Protein AF-A0A3C2E316-F1 (afdb_monomer_lite)

Secondary structure (DSSP, 8-state):
-HHHHTT-SEEEEEEETTTHHHHHHHHHHH-TTSEEEEEEE-PPPGGGSHHHHHHHHHHHHHHHHHHHHHHHS-----

pLDDT: mean 81.18, std 13.95, range [40.28, 96.69]

Radius of gyration: 16.72 Å; chains: 1; bounding box: 42×32×34 Å

Foldseek 3Di:
DVCVVVPAQEDEDEDAPVCQVVVVVVVCVVCVRHHYHYDHDYDDDLPPDPVSVVVVVVVVVVVVVVVVVVVVPDDDDD

Sequence (78 aa):
AWVAEHGFDRVLIVTNDYHLPRSLLEMRAQMPDVELIAYPVVSPRPWTNAQSTRRWVLEYLKFTAVWTRHRFDEPEHI

Structure (mmCIF, N/CA/C/O backbone):
data_AF-A0A3C2E316-F1
#
_entry.id   AF-A0A3C2E316-F1
#
loop_
_atom_site.group_PDB
_atom_site.id
_atom_site.type_symbol
_atom_site.label_atom_id
_atom_site.label_alt_id
_atom_site.label_comp_id
_atom_site.label_asym_id
_atom_site.label_entity_id
_atom_site.label_seq_id
_atom_site.pdbx_PDB_ins_code
_atom_site.Cartn_x
_atom_site.Cartn_y
_atom_site.Cartn_z
_atom_site.occupancy
_atom_site.B_iso_or_equiv
_atom_site.auth_seq_id
_atom_site.auth_comp_id
_atom_site.auth_asym_id
_atom_site.auth_atom_id
_atom_site.pdbx_PDB_model_num
ATOM 1 N N . ALA A 1 1 ? -14.598 3.614 10.352 1.00 76.88 1 ALA A N 1
ATOM 2 C CA . ALA A 1 1 ? -13.916 3.520 9.045 1.00 76.88 1 ALA A CA 1
ATOM 3 C C . ALA A 1 1 ? -14.996 3.630 7.989 1.00 76.88 1 ALA A C 1
ATOM 5 O O . ALA A 1 1 ? -15.947 2.859 8.060 1.00 76.88 1 ALA A O 1
ATOM 6 N N . TRP A 1 2 ? -14.855 4.558 7.037 1.00 88.69 2 TRP A N 1
ATOM 7 C CA . TRP A 1 2 ? -15.903 4.909 6.065 1.00 88.69 2 TRP A CA 1
ATOM 8 C C . TRP A 1 2 ? -16.557 3.689 5.398 1.00 88.69 2 TRP A C 1
ATOM 10 O O . TRP A 1 2 ? -17.771 3.632 5.251 1.00 88.69 2 TRP A O 1
ATOM 20 N N . VAL A 1 3 ? -15.750 2.678 5.071 1.00 89.88 3 VAL A N 1
ATOM 21 C CA . VAL A 1 3 ? -16.191 1.411 4.470 1.00 89.88 3 VAL A CA 1
ATOM 22 C C . VAL A 1 3 ? -17.245 0.697 5.328 1.00 89.88 3 VAL A C 1
ATOM 24 O O . VAL A 1 3 ? -18.301 0.331 4.820 1.00 89.88 3 VAL A O 1
ATOM 27 N N . ALA A 1 4 ? -16.988 0.557 6.631 1.00 86.12 4 ALA A N 1
ATOM 28 C CA . ALA A 1 4 ? -17.907 -0.087 7.567 1.00 86.12 4 ALA A CA 1
ATOM 29 C C . ALA A 1 4 ? 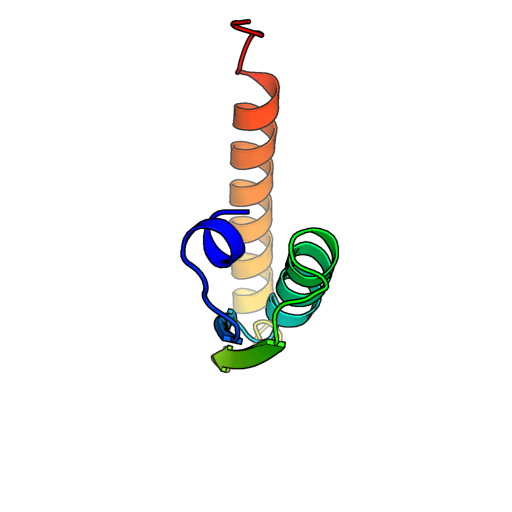-19.164 0.763 7.813 1.00 86.12 4 ALA A C 1
ATOM 31 O O . ALA A 1 4 ? -20.263 0.230 7.913 1.00 86.12 4 ALA A O 1
ATOM 32 N N . GLU A 1 5 ? -19.020 2.092 7.852 1.00 88.56 5 GLU A N 1
ATOM 33 C CA . GLU A 1 5 ? -20.143 3.029 8.030 1.00 88.56 5 GLU A CA 1
ATOM 34 C C . GLU A 1 5 ? -21.152 2.971 6.874 1.00 88.56 5 GLU A C 1
ATOM 36 O O . GLU A 1 5 ? -22.334 3.233 7.074 1.00 88.56 5 GLU A O 1
ATOM 41 N N . HIS A 1 6 ? -20.697 2.592 5.679 1.00 91.38 6 HIS A N 1
ATOM 42 C CA . HIS A 1 6 ? -21.538 2.445 4.491 1.00 91.38 6 HIS A CA 1
ATOM 43 C C . HIS A 1 6 ? -21.965 0.991 4.232 1.00 91.38 6 HIS A C 1
ATOM 45 O O . HIS A 1 6 ? -22.607 0.719 3.220 1.00 91.38 6 HIS A O 1
ATOM 51 N N . GLY A 1 7 ? -21.633 0.058 5.134 1.00 90.69 7 GLY A N 1
ATOM 52 C CA . GLY A 1 7 ? -22.033 -1.347 5.028 1.00 90.69 7 GLY A CA 1
ATOM 53 C C . GLY A 1 7 ? -21.375 -2.099 3.870 1.00 90.69 7 GLY A C 1
ATOM 54 O O . GLY A 1 7 ? -21.993 -2.987 3.290 1.00 90.69 7 GLY A O 1
ATOM 55 N N . PHE A 1 8 ? -20.150 -1.730 3.485 1.00 93.56 8 PHE A N 1
ATOM 56 C CA . PHE A 1 8 ? -19.400 -2.477 2.478 1.00 93.56 8 PHE A CA 1
ATOM 57 C C . PHE A 1 8 ? -18.638 -3.635 3.119 1.00 93.56 8 PHE A C 1
ATOM 59 O O . PHE A 1 8 ? -17.727 -3.423 3.916 1.00 93.56 8 PHE A O 1
ATOM 66 N N . ASP A 1 9 ? -18.940 -4.854 2.682 1.00 93.31 9 ASP A N 1
ATOM 67 C CA . ASP A 1 9 ? -18.270 -6.057 3.189 1.00 93.31 9 ASP A CA 1
ATOM 68 C C . ASP A 1 9 ? -16.940 -6.343 2.477 1.00 93.31 9 ASP A C 1
ATOM 70 O O . ASP A 1 9 ? -16.108 -7.100 2.975 1.00 93.31 9 ASP A O 1
ATOM 74 N N . ARG A 1 10 ? -16.734 -5.767 1.281 1.00 95.00 10 ARG A N 1
ATOM 75 C CA . ARG A 1 10 ? -15.580 -6.055 0.417 1.00 95.00 10 ARG A CA 1
ATOM 76 C C . ARG A 1 10 ? -15.085 -4.815 -0.306 1.00 95.00 10 ARG A C 1
ATOM 78 O O . ARG A 1 10 ? -15.886 -4.046 -0.835 1.00 95.00 10 ARG A O 1
ATOM 85 N N . VAL A 1 11 ? -13.766 -4.658 -0.398 1.00 94.50 11 VAL A N 1
ATOM 86 C CA . VAL A 1 11 ? -13.134 -3.514 -1.068 1.00 94.50 11 VAL A CA 1
ATOM 87 C C . VAL A 1 11 ? -11.958 -3.971 -1.922 1.00 94.50 11 VAL A C 1
ATOM 89 O O . VAL A 1 11 ? -11.100 -4.732 -1.474 1.00 94.50 11 VAL A O 1
ATOM 92 N N . LEU A 1 12 ? -11.896 -3.474 -3.160 1.00 95.94 12 LEU A N 1
ATOM 93 C CA . LEU A 1 12 ? -10.735 -3.654 -4.027 1.00 95.94 12 LEU A CA 1
ATOM 94 C C . LEU A 1 12 ?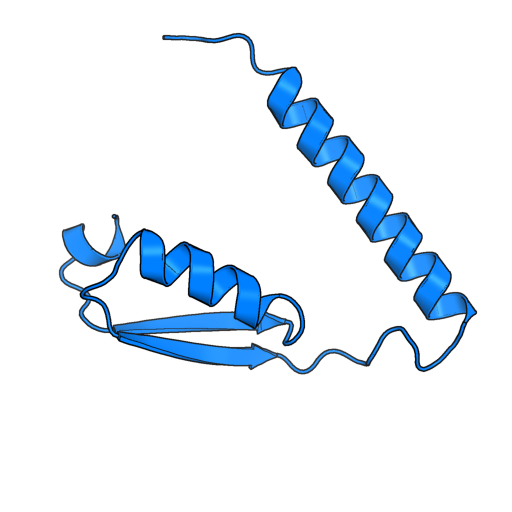 -9.675 -2.599 -3.719 1.00 95.94 12 LEU A C 1
ATOM 96 O O . LEU A 1 12 ? -9.940 -1.399 -3.780 1.00 95.94 12 LEU A O 1
ATOM 100 N N . ILE A 1 13 ? -8.453 -3.053 -3.459 1.00 94.62 13 ILE A N 1
ATOM 101 C CA . ILE A 1 13 ? -7.296 -2.188 -3.256 1.00 94.62 13 ILE A CA 1
ATOM 102 C C . ILE A 1 13 ? -6.478 -2.174 -4.540 1.00 94.62 13 ILE A C 1
ATOM 104 O O . ILE A 1 13 ? -5.711 -3.098 -4.818 1.00 94.62 13 ILE A O 1
ATOM 108 N N . VAL A 1 14 ? -6.664 -1.110 -5.320 1.00 94.12 14 VAL A N 1
ATOM 109 C CA . VAL A 1 14 ? -5.967 -0.877 -6.587 1.00 94.12 14 VAL A CA 1
ATOM 110 C C . VAL A 1 14 ? -4.829 0.104 -6.348 1.00 94.12 14 VAL A C 1
ATOM 112 O O . VAL A 1 14 ? -5.053 1.285 -6.095 1.00 94.12 14 VAL A O 1
ATOM 115 N N . THR A 1 15 ? -3.593 -0.374 -6.417 1.00 88.06 15 THR A N 1
ATOM 116 C CA . THR A 1 15 ? -2.402 0.484 -6.371 1.00 88.06 15 THR A CA 1
ATOM 117 C C . THR A 1 15 ? -1.227 -0.220 -7.037 1.00 88.06 15 THR A C 1
ATOM 119 O O . THR A 1 15 ? -1.327 -1.386 -7.423 1.00 88.06 15 THR A O 1
ATOM 122 N N . ASN A 1 16 ? -0.108 0.484 -7.182 1.00 86.94 16 ASN A N 1
ATOM 123 C CA . ASN A 1 16 ? 1.123 -0.111 -7.678 1.00 86.94 16 ASN A CA 1
ATOM 124 C C . ASN A 1 16 ? 1.538 -1.320 -6.834 1.00 86.94 16 ASN A C 1
ATOM 126 O O . ASN A 1 16 ? 1.480 -1.289 -5.601 1.00 86.94 16 ASN A O 1
ATOM 130 N N . ASP A 1 17 ? 2.012 -2.359 -7.519 1.00 86.00 17 ASP A N 1
ATOM 131 C CA . ASP A 1 17 ? 2.460 -3.625 -6.935 1.00 86.00 17 ASP A CA 1
ATOM 132 C C . ASP A 1 17 ? 3.422 -3.459 -5.744 1.00 86.00 17 ASP A C 1
ATOM 134 O O . ASP A 1 17 ? 3.297 -4.170 -4.750 1.00 86.00 17 ASP A O 1
ATOM 138 N N . TYR A 1 18 ? 4.328 -2.480 -5.790 1.00 83.19 18 TYR A N 1
ATOM 139 C CA . TYR A 1 18 ? 5.290 -2.221 -4.716 1.00 83.19 18 TYR A CA 1
ATOM 140 C C . TYR A 1 18 ? 4.695 -1.508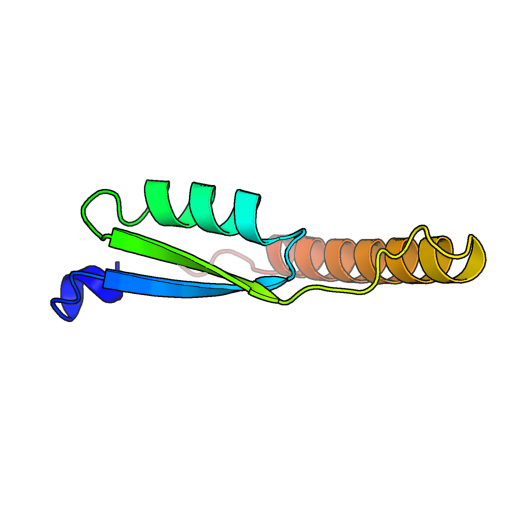 -3.486 1.00 83.19 18 TYR A C 1
ATOM 142 O O . TYR A 1 18 ? 5.257 -1.604 -2.395 1.00 83.19 18 TYR A O 1
ATOM 150 N N . HIS A 1 19 ? 3.569 -0.802 -3.626 1.00 90.81 19 HIS A N 1
ATOM 151 C CA . HIS A 1 19 ? 2.867 -0.165 -2.504 1.00 90.81 19 HIS A CA 1
ATOM 152 C C . HIS A 1 19 ? 1.813 -1.076 -1.877 1.00 90.81 19 HIS A C 1
ATOM 154 O O . HIS A 1 19 ? 1.513 -0.948 -0.688 1.00 90.81 19 HIS A O 1
ATOM 160 N N . LEU A 1 20 ? 1.278 -2.010 -2.661 1.00 91.19 20 LEU A N 1
ATOM 161 C CA . LEU A 1 20 ? 0.145 -2.838 -2.276 1.00 91.19 20 LEU A CA 1
ATOM 162 C C . LEU A 1 20 ? 0.347 -3.608 -0.955 1.00 91.19 20 LEU A C 1
ATOM 164 O O . LEU A 1 20 ? -0.568 -3.567 -0.134 1.00 91.19 20 LEU A O 1
ATOM 168 N N . PRO A 1 21 ? 1.510 -4.232 -0.658 1.00 92.31 21 PRO A N 1
ATOM 169 C CA . PRO A 1 21 ? 1.705 -4.932 0.614 1.00 92.31 21 PRO A CA 1
ATOM 170 C C . PRO A 1 21 ? 1.556 -4.018 1.834 1.00 92.31 21 PRO A C 1
ATOM 172 O O . PRO A 1 21 ? 0.915 -4.393 2.814 1.00 92.31 21 PRO A O 1
ATOM 175 N N . ARG A 1 22 ? 2.109 -2.799 1.762 1.00 92.56 22 ARG A N 1
ATOM 176 C CA . ARG A 1 22 ? 1.987 -1.808 2.836 1.00 92.56 22 ARG A CA 1
ATOM 177 C C . ARG A 1 22 ? 0.543 -1.334 2.962 1.00 92.56 22 ARG A C 1
ATOM 179 O O . ARG A 1 22 ? 0.008 -1.340 4.062 1.00 92.56 22 ARG A O 1
ATOM 186 N N . SER A 1 23 ? -0.089 -0.952 1.852 1.00 94.44 23 SER A N 1
ATOM 187 C CA . SER A 1 23 ? -1.480 -0.487 1.854 1.00 94.44 23 SER A CA 1
ATOM 188 C C . SER A 1 23 ? -2.427 -1.528 2.449 1.00 94.44 23 SER A C 1
ATOM 190 O O . SER A 1 23 ? -3.261 -1.181 3.278 1.00 94.44 23 SER A O 1
ATOM 192 N N . LEU A 1 24 ? -2.259 -2.806 2.096 1.00 95.75 24 LEU A N 1
ATOM 193 C CA . LEU A 1 24 ? -3.057 -3.897 2.655 1.00 95.75 24 LEU A CA 1
ATOM 194 C C . LEU A 1 24 ? -2.852 -4.056 4.163 1.00 95.75 24 LEU A C 1
ATOM 196 O O . LEU A 1 24 ? -3.821 -4.314 4.868 1.00 95.75 24 LEU A O 1
ATOM 200 N N . LEU A 1 25 ? -1.623 -3.910 4.667 1.00 94.88 25 LEU A N 1
ATOM 201 C CA . LEU A 1 25 ? -1.346 -4.003 6.102 1.00 94.88 25 LEU A CA 1
ATOM 202 C C . LEU A 1 25 ? -2.057 -2.889 6.884 1.00 94.88 25 LEU A C 1
ATOM 204 O O . LEU A 1 25 ? -2.753 -3.169 7.857 1.00 94.88 25 LEU A O 1
ATOM 208 N N . GLU A 1 26 ? -1.919 -1.648 6.421 1.00 95.69 26 GLU A N 1
ATOM 209 C CA . GLU A 1 26 ? -2.561 -0.477 7.030 1.00 95.69 26 GLU A CA 1
ATOM 210 C C . GLU A 1 26 ? -4.090 -0.593 6.980 1.00 95.69 26 GLU A C 1
ATOM 212 O O . GLU A 1 26 ? -4.781 -0.326 7.961 1.00 95.69 26 GLU A O 1
ATOM 217 N N . MET A 1 27 ? -4.634 -1.048 5.847 1.00 94.12 27 MET A N 1
ATOM 218 C CA . MET A 1 27 ? -6.075 -1.224 5.686 1.00 94.12 27 MET A CA 1
ATOM 219 C C . MET A 1 27 ? -6.604 -2.357 6.561 1.00 94.12 27 MET A C 1
ATOM 221 O O . MET A 1 27 ? -7.601 -2.153 7.239 1.00 94.12 27 MET A O 1
ATOM 225 N N . ARG A 1 28 ? -5.921 -3.504 6.658 1.00 93.88 28 ARG A N 1
ATOM 226 C CA . ARG A 1 28 ? -6.327 -4.571 7.592 1.00 93.88 28 ARG A CA 1
ATOM 227 C C . ARG A 1 28 ? -6.357 -4.096 9.041 1.00 93.88 28 ARG A C 1
ATOM 229 O O . ARG A 1 28 ? -7.241 -4.506 9.781 1.00 93.88 28 ARG A O 1
ATOM 236 N N . ALA A 1 29 ? -5.422 -3.233 9.441 1.00 92.81 29 ALA A N 1
ATOM 237 C CA . ALA A 1 29 ? -5.409 -2.675 10.790 1.00 92.81 29 ALA A CA 1
ATOM 238 C C . ALA A 1 29 ? -6.613 -1.751 11.062 1.00 92.81 29 ALA A C 1
ATOM 240 O O . ALA A 1 29 ? -7.097 -1.704 12.189 1.00 92.81 29 ALA A O 1
ATOM 241 N N . GLN A 1 30 ? -7.112 -1.034 10.048 1.00 92.75 30 GLN A N 1
ATOM 242 C CA . GLN A 1 30 ? -8.250 -0.113 10.189 1.00 92.75 30 GLN A CA 1
ATOM 243 C C . GLN A 1 30 ? -9.625 -0.748 9.935 1.00 92.75 30 GLN A C 1
ATOM 245 O O . GLN A 1 30 ? -10.631 -0.239 10.429 1.00 92.75 30 GLN A O 1
ATOM 250 N N . MET A 1 31 ? -9.689 -1.811 9.135 1.00 92.38 31 MET A N 1
ATOM 251 C CA . MET A 1 31 ? -10.926 -2.504 8.762 1.00 92.38 31 MET A CA 1
ATOM 252 C C . MET A 1 31 ? -10.719 -4.031 8.785 1.00 92.38 31 MET A C 1
ATOM 254 O O . MET A 1 31 ? -10.669 -4.662 7.730 1.00 92.38 31 MET A O 1
ATOM 258 N N . PRO A 1 32 ? -10.566 -4.636 9.980 1.00 91.75 32 PRO A N 1
ATOM 259 C CA . PRO A 1 32 ? -10.258 -6.062 10.117 1.00 91.75 32 PRO A CA 1
ATOM 260 C C . PRO A 1 32 ? -11.382 -6.985 9.624 1.00 91.75 32 PRO A C 1
ATOM 262 O O . PRO A 1 32 ? -11.095 -8.089 9.169 1.00 91.75 32 PRO A O 1
ATOM 265 N N . ASP A 1 33 ? -12.634 -6.524 9.676 1.00 92.88 33 ASP A N 1
ATOM 266 C CA . ASP A 1 33 ? -13.821 -7.314 9.321 1.00 92.88 33 ASP A CA 1
ATOM 267 C C . ASP A 1 33 ? -14.218 -7.199 7.836 1.00 92.88 33 ASP A C 1
ATOM 269 O O . ASP A 1 33 ? -15.182 -7.821 7.398 1.00 92.88 33 ASP A O 1
ATOM 273 N N . VAL A 1 34 ? -13.483 -6.406 7.048 1.00 94.56 34 VAL A N 1
ATOM 274 C CA . VAL A 1 34 ? -13.751 -6.179 5.620 1.00 94.56 34 VAL A CA 1
ATOM 275 C C . VAL A 1 34 ? -12.850 -7.071 4.768 1.00 94.56 34 VAL A C 1
ATOM 277 O O . VAL A 1 34 ? -11.634 -7.132 4.966 1.00 94.56 34 VAL A O 1
ATOM 280 N N . GLU A 1 35 ? -13.414 -7.716 3.746 1.00 95.81 35 GLU A N 1
ATOM 281 C CA . GLU A 1 35 ? -12.633 -8.479 2.773 1.00 95.81 35 GLU A CA 1
ATOM 282 C C . GLU A 1 35 ? -11.851 -7.532 1.847 1.00 95.81 35 GLU A C 1
ATOM 284 O O . GLU A 1 35 ? -12.415 -6.823 1.007 1.00 95.81 35 GLU A O 1
ATOM 289 N N . LEU A 1 36 ? -10.525 -7.528 1.979 1.00 96.38 36 LEU A N 1
ATOM 290 C CA . LEU A 1 36 ? -9.642 -6.732 1.128 1.00 96.38 36 LEU A CA 1
ATOM 291 C C . LEU A 1 36 ? -9.146 -7.553 -0.064 1.00 96.38 36 LEU A C 1
ATOM 293 O O . LEU A 1 36 ? -8.357 -8.488 0.096 1.00 96.38 36 LEU A O 1
ATOM 297 N N . ILE A 1 37 ? -9.558 -7.154 -1.266 1.00 96.69 37 ILE A N 1
ATOM 298 C CA . ILE A 1 37 ? -9.180 -7.796 -2.526 1.00 96.69 37 ILE A CA 1
ATOM 299 C C . ILE A 1 37 ? -8.023 -7.014 -3.151 1.00 96.69 37 ILE A C 1
ATOM 301 O O . ILE A 1 37 ? -8.163 -5.860 -3.553 1.00 96.69 37 ILE A O 1
ATOM 305 N N . ALA A 1 38 ? -6.859 -7.648 -3.233 1.00 95.81 38 ALA A N 1
ATOM 306 C CA . ALA A 1 38 ? -5.644 -7.053 -3.773 1.00 95.81 38 ALA A CA 1
ATOM 307 C C . ALA A 1 38 ? -5.695 -6.975 -5.310 1.00 95.81 38 ALA A C 1
ATOM 309 O O . ALA A 1 38 ? -5.826 -8.003 -5.972 1.00 95.81 38 ALA A O 1
ATOM 310 N N . TYR A 1 39 ? -5.530 -5.777 -5.880 1.00 95.81 39 TYR A N 1
ATOM 311 C CA . TYR A 1 39 ? -5.461 -5.571 -7.328 1.00 95.81 39 TYR A CA 1
ATOM 312 C C . TYR A 1 39 ? -4.188 -4.789 -7.705 1.00 95.81 39 TYR A C 1
ATOM 314 O O . TYR A 1 39 ? -4.202 -3.556 -7.786 1.00 95.81 39 TYR A O 1
ATOM 322 N N . PRO A 1 40 ? -3.048 -5.482 -7.892 1.00 91.31 40 PRO A N 1
ATOM 323 C CA . PRO A 1 40 ? -1.784 -4.832 -8.212 1.00 91.31 40 PRO A CA 1
ATOM 324 C C . PRO A 1 40 ? -1.784 -4.282 -9.638 1.00 91.31 40 PRO A C 1
ATOM 326 O O . PRO A 1 40 ? -1.980 -5.014 -10.608 1.00 91.31 40 PRO A O 1
ATOM 329 N N . VAL A 1 41 ? -1.467 -2.998 -9.773 1.00 89.44 41 VAL A N 1
ATOM 330 C CA . VAL A 1 41 ? -1.068 -2.405 -11.049 1.00 89.44 41 VAL A CA 1
ATOM 331 C C . VAL A 1 41 ? 0.423 -2.670 -11.224 1.00 89.44 41 VAL A C 1
ATOM 333 O O . VAL A 1 41 ? 1.247 -2.167 -10.458 1.00 89.44 41 VAL A O 1
ATOM 336 N N . VAL A 1 42 ? 0.770 -3.509 -12.202 1.00 83.56 42 VAL A N 1
ATOM 337 C CA . VAL A 1 42 ? 2.168 -3.852 -12.487 1.00 83.56 42 VAL A CA 1
ATOM 338 C C . VAL A 1 42 ? 2.880 -2.604 -12.984 1.00 83.56 42 VAL A C 1
ATOM 340 O O . VAL A 1 42 ? 2.589 -2.097 -14.068 1.00 83.56 42 VAL A O 1
ATOM 343 N N . SER A 1 43 ? 3.831 -2.123 -12.193 1.00 71.62 43 SER A N 1
ATOM 344 C CA . SER A 1 43 ? 4.716 -1.048 -12.610 1.00 71.62 43 SER A CA 1
ATOM 345 C C . SER A 1 43 ? 5.983 -1.618 -13.247 1.00 71.62 43 SER A C 1
ATOM 347 O O . SER A 1 43 ? 6.493 -2.653 -12.803 1.00 71.62 43 SER A O 1
ATOM 349 N N . PRO A 1 44 ? 6.557 -0.950 -14.266 1.00 67.25 44 PRO A N 1
ATOM 350 C CA . PRO A 1 44 ? 7.895 -1.280 -14.721 1.00 67.25 44 PRO A CA 1
ATOM 351 C C . PRO A 1 44 ? 8.841 -1.160 -13.531 1.00 67.25 44 PRO A C 1
ATOM 353 O O . PRO A 1 44 ? 8.946 -0.106 -12.903 1.00 67.25 44 PRO A O 1
ATOM 356 N N . ARG A 1 45 ? 9.532 -2.255 -13.220 1.00 62.91 45 ARG A N 1
ATOM 357 C CA . ARG A 1 45 ? 10.531 -2.298 -12.155 1.00 62.91 45 ARG A CA 1
ATOM 358 C C . ARG A 1 45 ? 11.535 -1.152 -12.365 1.00 62.91 45 ARG A C 1
ATOM 360 O O . ARG A 1 45 ? 12.235 -1.157 -13.387 1.00 62.91 45 ARG A O 1
ATOM 367 N N . PRO A 1 46 ? 11.664 -0.190 -11.429 1.00 57.50 46 PRO A N 1
ATOM 368 C CA . PRO A 1 46 ? 12.537 0.969 -11.617 1.00 57.50 46 PRO A CA 1
ATOM 369 C C . PRO A 1 46 ? 14.023 0.583 -11.682 1.00 57.50 46 PRO A C 1
ATOM 371 O O . PRO A 1 46 ? 14.843 1.395 -12.101 1.00 57.50 46 PRO A O 1
ATOM 374 N N . TRP A 1 47 ? 14.378 -0.655 -11.317 1.00 58.38 47 TRP A N 1
ATOM 375 C CA . TRP A 1 47 ? 15.736 -1.211 -11.359 1.00 58.38 47 TRP A CA 1
ATOM 376 C C . TRP A 1 47 ? 16.159 -1.802 -12.710 1.00 58.38 47 TRP A C 1
ATOM 378 O O . TRP A 1 47 ? 17.236 -2.378 -12.819 1.00 58.38 47 TRP A O 1
ATOM 388 N N . THR A 1 48 ? 15.340 -1.670 -13.753 1.00 63.38 48 THR A N 1
ATOM 389 C CA . THR A 1 48 ? 15.709 -2.115 -15.110 1.00 63.38 48 THR A CA 1
ATOM 390 C C . THR A 1 48 ? 16.777 -1.229 -15.765 1.00 63.38 48 THR A C 1
ATOM 392 O O . THR A 1 48 ? 17.459 -1.672 -16.684 1.00 63.38 48 THR A O 1
ATOM 395 N N . ASN A 1 49 ? 16.972 0.003 -15.278 1.00 62.28 49 ASN A N 1
ATOM 396 C CA . ASN A 1 49 ? 18.012 0.929 -15.727 1.00 62.28 49 ASN A CA 1
ATOM 397 C C . ASN A 1 49 ? 18.458 1.825 -14.558 1.00 62.28 49 ASN A C 1
ATOM 399 O O . ASN A 1 49 ? 17.627 2.496 -13.946 1.00 62.28 49 ASN A O 1
ATOM 403 N N . ALA A 1 50 ? 19.768 1.891 -14.291 1.00 68.12 50 ALA A N 1
ATOM 404 C CA . ALA A 1 50 ? 20.350 2.662 -13.188 1.00 68.12 50 ALA A CA 1
ATOM 405 C C . ALA A 1 50 ? 19.977 4.161 -13.204 1.00 68.12 50 ALA A C 1
ATOM 407 O O . ALA A 1 50 ? 19.808 4.768 -12.143 1.00 68.12 50 ALA A O 1
ATOM 408 N N . GLN A 1 51 ? 19.789 4.771 -14.384 1.00 72.94 51 GLN A N 1
ATOM 409 C CA . GLN A 1 51 ? 19.299 6.153 -14.472 1.00 72.94 51 GLN A CA 1
ATOM 410 C C . GLN A 1 51 ? 17.851 6.285 -13.995 1.00 72.94 51 GLN A C 1
ATOM 412 O O . GLN A 1 51 ? 17.533 7.228 -13.267 1.00 72.94 51 GLN A O 1
ATOM 417 N N . SER A 1 52 ? 16.980 5.362 -14.404 1.00 67.38 52 SER A N 1
ATOM 418 C CA . SER A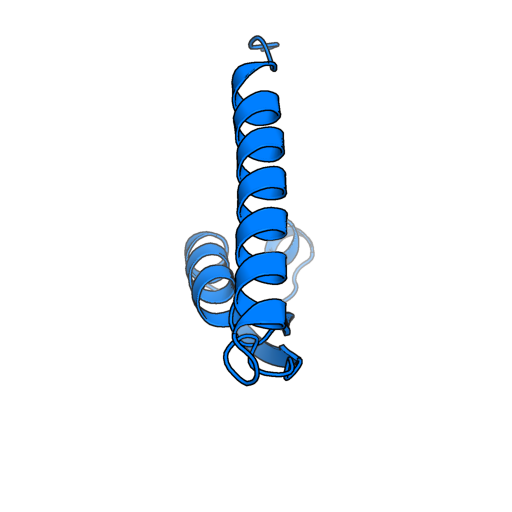 1 52 ? 15.564 5.361 -14.029 1.00 67.38 52 SER A CA 1
ATOM 419 C C . SER A 1 52 ? 15.396 5.097 -12.535 1.00 67.38 52 SER A C 1
ATOM 421 O O . SER A 1 52 ? 14.610 5.784 -11.887 1.00 67.38 52 SER A O 1
ATOM 423 N N . THR A 1 53 ? 16.209 4.201 -11.960 1.00 69.62 53 THR A N 1
ATOM 424 C CA . THR A 1 53 ? 16.233 3.940 -10.512 1.00 69.62 53 THR A CA 1
ATOM 425 C C . THR A 1 53 ? 16.611 5.189 -9.734 1.00 69.62 53 THR A C 1
ATOM 427 O O . THR A 1 53 ? 15.912 5.570 -8.801 1.00 69.62 53 THR A O 1
ATOM 430 N N . ARG A 1 54 ? 17.689 5.873 -10.141 1.00 74.69 54 ARG A N 1
ATOM 431 C CA . ARG A 1 54 ? 18.144 7.096 -9.473 1.00 74.69 54 ARG A CA 1
ATOM 432 C C . ARG A 1 54 ? 17.091 8.200 -9.538 1.00 74.69 54 ARG A C 1
ATOM 434 O O . ARG A 1 54 ? 16.856 8.854 -8.529 1.00 74.69 54 ARG A O 1
ATOM 441 N N . ARG A 1 55 ? 16.448 8.406 -10.694 1.00 78.06 55 ARG A N 1
ATOM 442 C CA . ARG A 1 55 ? 15.364 9.397 -10.819 1.00 78.06 55 ARG A CA 1
ATOM 443 C C . ARG A 1 55 ? 14.187 9.040 -9.920 1.00 78.06 55 ARG A C 1
ATOM 445 O O . ARG A 1 55 ? 13.736 9.896 -9.174 1.00 78.06 55 ARG A O 1
ATOM 452 N N . TRP A 1 56 ? 13.746 7.785 -9.937 1.00 79.00 56 TRP A N 1
ATOM 453 C CA . TRP A 1 56 ? 12.631 7.322 -9.114 1.00 79.00 56 TRP A CA 1
ATOM 454 C C . TRP A 1 56 ? 12.910 7.480 -7.612 1.00 79.00 56 TRP A C 1
ATOM 456 O O . TRP A 1 56 ? 12.078 8.027 -6.898 1.00 79.00 56 TRP A O 1
ATOM 466 N N 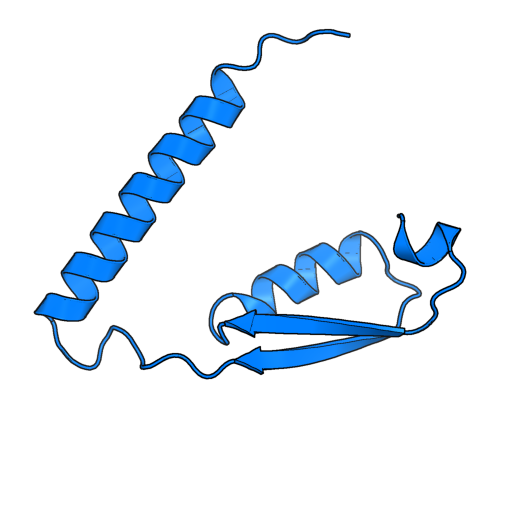. VAL A 1 57 ? 14.109 7.110 -7.145 1.00 78.19 57 VAL A N 1
ATOM 467 C CA . VAL A 1 57 ? 14.532 7.314 -5.747 1.00 78.19 57 VAL A CA 1
ATOM 468 C C . VAL A 1 57 ? 14.556 8.799 -5.385 1.00 78.19 57 VAL A C 1
ATOM 470 O O . VAL A 1 57 ? 14.073 9.171 -4.322 1.00 78.19 57 VAL A O 1
ATOM 473 N N . LEU A 1 58 ? 15.081 9.665 -6.257 1.00 84.44 58 LEU A N 1
ATOM 474 C CA . LEU A 1 58 ? 15.120 11.106 -5.995 1.00 84.44 58 LEU A CA 1
ATOM 475 C C . LEU A 1 58 ?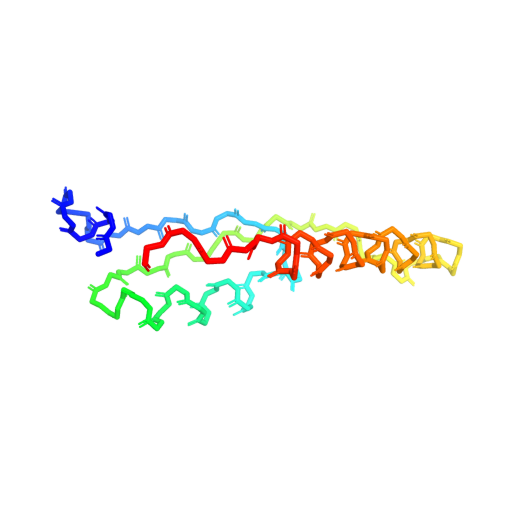 13.718 11.719 -5.928 1.00 84.44 58 LEU A C 1
ATOM 477 O O . LEU A 1 58 ? 13.453 12.507 -5.025 1.00 84.44 58 LEU A O 1
ATOM 481 N N . GLU A 1 59 ? 12.818 11.352 -6.839 1.00 79.81 59 GLU A N 1
ATOM 482 C CA . GLU A 1 59 ? 11.424 11.809 -6.794 1.00 79.81 59 GLU A CA 1
ATOM 483 C C . GLU A 1 59 ? 10.700 11.286 -5.548 1.00 79.81 59 GLU A C 1
ATOM 485 O O . GLU A 1 59 ? 9.987 12.036 -4.882 1.00 79.81 59 GLU A O 1
ATOM 490 N N . TYR A 1 60 ? 10.960 10.039 -5.156 1.00 79.00 60 TYR A N 1
ATOM 491 C CA . TYR A 1 60 ? 10.407 9.465 -3.934 1.00 79.00 60 TYR A CA 1
ATOM 492 C C . TYR A 1 60 ? 10.913 10.174 -2.665 1.00 79.00 60 TYR A C 1
ATOM 494 O O . TYR A 1 60 ? 10.138 10.454 -1.747 1.00 79.00 60 TYR A O 1
ATOM 502 N N . LEU A 1 61 ? 12.201 10.527 -2.614 1.00 80.75 61 LEU A N 1
ATOM 503 C CA . LEU A 1 61 ? 12.781 11.294 -1.508 1.00 80.75 61 LEU A CA 1
ATOM 504 C C . LEU A 1 61 ? 12.214 12.718 -1.441 1.00 80.75 61 LEU A C 1
ATOM 506 O O . LEU A 1 61 ? 11.886 13.180 -0.351 1.00 80.75 61 LEU A O 1
ATOM 510 N N . LYS A 1 62 ? 12.036 13.397 -2.585 1.00 76.88 62 LYS A N 1
ATOM 511 C CA . LYS A 1 62 ? 11.379 14.716 -2.645 1.00 76.88 62 LYS A CA 1
ATOM 512 C C . LYS A 1 62 ? 9.947 14.651 -2.121 1.00 76.88 62 LYS A C 1
ATOM 514 O O . LYS A 1 62 ? 9.569 15.477 -1.295 1.00 76.88 62 LYS A O 1
ATOM 519 N N . PHE A 1 63 ? 9.177 13.654 -2.562 1.00 76.50 63 PHE A N 1
ATOM 520 C CA . PHE A 1 63 ? 7.819 13.422 -2.074 1.00 76.50 63 PHE A CA 1
ATOM 521 C C . PHE A 1 63 ? 7.804 13.199 -0.557 1.00 76.50 63 PHE A C 1
ATOM 523 O O . PHE A 1 63 ? 7.054 13.861 0.154 1.00 76.50 63 PHE A O 1
ATOM 530 N N . THR A 1 64 ? 8.688 12.336 -0.049 1.00 75.81 64 THR A N 1
ATOM 531 C CA . THR A 1 64 ? 8.797 12.049 1.390 1.00 75.81 64 THR A CA 1
ATOM 532 C C . THR A 1 64 ? 9.168 13.299 2.191 1.00 75.81 64 THR A C 1
ATOM 534 O O . THR A 1 64 ? 8.600 13.525 3.257 1.00 75.81 64 THR A O 1
ATOM 537 N N . ALA A 1 65 ? 10.067 14.145 1.683 1.00 83.00 65 ALA A N 1
ATOM 538 C CA . ALA A 1 65 ? 10.457 15.393 2.339 1.00 83.00 65 ALA A CA 1
ATOM 539 C C . ALA A 1 65 ? 9.297 16.400 2.405 1.00 83.00 65 ALA A C 1
ATOM 541 O O . ALA A 1 65 ? 9.066 17.003 3.451 1.00 83.00 65 ALA A O 1
ATOM 542 N N . VAL A 1 66 ? 8.532 16.545 1.317 1.00 82.56 66 VAL A N 1
ATOM 543 C CA . VAL A 1 66 ? 7.335 17.400 1.277 1.00 82.56 66 VAL A CA 1
ATOM 544 C C . VAL A 1 66 ? 6.257 16.872 2.221 1.00 82.56 66 VAL A C 1
ATOM 546 O O . VAL A 1 66 ? 5.716 17.641 3.010 1.00 82.56 66 VAL A O 1
ATOM 549 N N . TRP A 1 67 ? 5.982 15.568 2.190 1.00 76.69 67 TRP A N 1
ATOM 550 C CA . TRP A 1 67 ? 5.006 14.930 3.073 1.00 76.69 67 TRP A CA 1
ATOM 551 C C . TRP A 1 67 ? 5.379 15.092 4.551 1.00 76.69 67 TRP A C 1
ATOM 553 O O . TRP A 1 67 ? 4.547 15.486 5.362 1.00 76.69 67 TRP A O 1
ATOM 563 N N . THR A 1 68 ? 6.651 14.870 4.885 1.00 75.81 68 THR A N 1
ATOM 564 C CA . THR A 1 68 ? 7.182 15.055 6.241 1.00 75.81 68 THR A CA 1
ATOM 565 C C . THR A 1 68 ? 7.062 16.510 6.687 1.00 75.81 68 THR A C 1
ATOM 567 O O . THR A 1 68 ? 6.594 16.767 7.789 1.00 75.81 68 THR A O 1
ATOM 570 N N . ARG A 1 69 ? 7.404 17.474 5.822 1.00 75.62 69 ARG A N 1
ATOM 571 C CA . ARG A 1 69 ? 7.228 18.901 6.120 1.00 75.62 69 ARG A CA 1
ATOM 572 C C . ARG A 1 69 ? 5.763 19.247 6.383 1.00 75.62 69 ARG A C 1
ATOM 574 O O . ARG A 1 69 ? 5.480 19.874 7.388 1.00 75.62 69 ARG A O 1
ATOM 581 N N . HIS A 1 70 ? 4.832 18.797 5.542 1.00 70.44 70 HIS A N 1
ATOM 582 C CA . HIS A 1 70 ? 3.405 19.048 5.771 1.00 70.44 70 HIS A CA 1
ATOM 583 C C . HIS A 1 70 ? 2.890 18.415 7.068 1.00 70.44 70 HIS A C 1
ATOM 585 O O . HIS A 1 70 ? 2.047 19.005 7.726 1.00 70.44 70 HIS A O 1
ATOM 591 N N . ARG A 1 71 ? 3.429 17.260 7.475 1.00 60.91 71 ARG A N 1
ATOM 592 C CA . ARG A 1 71 ? 3.099 16.624 8.760 1.00 60.91 71 ARG A CA 1
ATOM 593 C C . ARG A 1 71 ? 3.608 17.418 9.975 1.00 60.91 71 ARG A C 1
ATOM 595 O O . ARG A 1 71 ? 3.052 17.254 11.053 1.00 60.91 71 ARG A O 1
ATOM 602 N N . PHE A 1 72 ? 4.661 18.223 9.815 1.00 59.41 72 PHE A N 1
ATOM 603 C CA . PHE A 1 72 ? 5.265 19.025 10.888 1.00 59.41 72 PHE A CA 1
ATOM 604 C C . PHE A 1 72 ? 4.888 20.520 10.845 1.00 59.41 72 PHE A C 1
ATOM 606 O O . PHE A 1 72 ? 5.069 21.198 11.850 1.00 59.41 72 PHE A O 1
ATOM 613 N N . ASP A 1 73 ? 4.346 21.018 9.727 1.00 60.25 73 ASP A N 1
ATOM 614 C CA . ASP A 1 73 ? 3.864 22.401 9.550 1.00 60.25 73 ASP A CA 1
ATOM 615 C C . ASP A 1 73 ? 2.347 22.563 9.812 1.00 60.25 73 ASP A C 1
ATOM 617 O O . ASP A 1 73 ? 1.804 23.645 9.595 1.00 60.25 73 ASP A O 1
ATOM 621 N N . GLU A 1 74 ? 1.643 21.526 10.279 1.00 51.16 74 GLU A N 1
ATOM 622 C CA . GLU A 1 74 ? 0.297 21.675 10.852 1.00 51.16 74 GLU A CA 1
ATOM 623 C C . GLU A 1 74 ? 0.427 21.935 12.364 1.00 51.16 74 GLU A C 1
ATOM 625 O O . GLU A 1 74 ? 0.604 20.977 13.121 1.00 51.16 74 GLU A O 1
ATOM 630 N N . PRO A 1 75 ? 0.365 23.199 12.840 1.00 50.81 75 PRO A N 1
ATOM 631 C CA . PRO A 1 75 ? 0.132 23.449 14.250 1.00 50.81 75 PRO A CA 1
ATOM 632 C C . PRO A 1 75 ? -1.236 22.869 14.595 1.00 50.81 75 PRO A C 1
ATOM 634 O O . PRO A 1 75 ? -2.221 23.095 13.889 1.00 50.81 75 PRO A O 1
ATOM 637 N N . GLU A 1 76 ? -1.268 22.108 15.678 1.00 55.28 76 GLU A N 1
ATOM 638 C CA . GLU A 1 76 ? -2.480 21.641 16.329 1.00 55.28 76 GLU A CA 1
ATOM 639 C C . GLU A 1 76 ? -3.583 22.717 16.340 1.00 55.28 76 GLU A C 1
ATOM 641 O O . GLU A 1 76 ? -3.501 23.731 17.035 1.00 55.28 76 GLU A O 1
ATOM 646 N N . HIS A 1 77 ? -4.643 22.489 15.562 1.00 50.06 77 HIS A N 1
ATOM 647 C CA . HIS A 1 77 ? -5.937 23.112 15.803 1.00 50.06 77 HIS A CA 1
ATOM 648 C C . HIS A 1 77 ? -6.944 22.013 16.131 1.00 50.06 77 HIS A C 1
ATOM 650 O O . HIS A 1 77 ? -7.605 21.468 15.244 1.00 50.06 77 HIS A O 1
ATOM 656 N N . ILE A 1 78 ? -6.980 21.728 17.438 1.00 40.28 78 ILE A N 1
ATOM 657 C CA . ILE A 1 78 ? -8.049 21.240 18.334 1.00 40.28 78 ILE A CA 1
ATOM 658 C C . ILE A 1 78 ? -7.465 20.225 19.318 1.00 40.28 78 ILE A C 1
ATOM 660 O O . ILE A 1 78 ? -7.024 19.142 18.877 1.00 40.28 78 ILE A O 1
#